Protein AF-A0AAX2R881-F1 (afdb_monomer_lite)

Sequence (77 aa):
MNLTQKEALRQLQSYCRANGFSLNPSSLPKHTYAIILADGDNGEITTRYPNKRISGYYTPKELLIWLDGYHTGLQGK

Structure (mmCIF, N/CA/C/O backbone):
data_AF-A0AAX2R881-F1
#
_entry.id   AF-A0AAX2R881-F1
#
loop_
_atom_site.group_PDB
_atom_site.id
_atom_site.type_symbol
_atom_site.label_atom_id
_atom_site.label_alt_id
_atom_site.label_comp_id
_atom_site.label_asym_id
_atom_site.label_entity_id
_atom_site.label_seq_id
_atom_site.pdbx_PDB_ins_code
_atom_site.Cartn_x
_atom_site.Cartn_y
_atom_site.Cartn_z
_atom_site.occupancy
_atom_site.B_iso_or_equiv
_atom_site.auth_seq_id
_atom_site.auth_comp_id
_atom_site.auth_asym_id
_atom_site.auth_atom_id
_atom_site.pdbx_PDB_model_num
ATOM 1 N N . MET A 1 1 ? -10.968 -5.417 16.383 1.00 48.41 1 MET A N 1
ATOM 2 C CA . MET A 1 1 ? -9.750 -4.782 16.938 1.00 48.41 1 MET A CA 1
ATOM 3 C C . MET A 1 1 ? -9.380 -3.610 16.045 1.00 48.41 1 MET A C 1
ATOM 5 O O . MET A 1 1 ? -9.390 -3.776 14.833 1.00 48.41 1 MET A O 1
ATOM 9 N N . ASN A 1 2 ? -9.138 -2.425 16.605 1.00 77.56 2 ASN A N 1
ATOM 10 C CA . ASN A 1 2 ? -8.807 -1.243 15.810 1.00 77.56 2 ASN A CA 1
ATOM 11 C C . ASN A 1 2 ? -7.324 -1.329 15.413 1.00 77.56 2 ASN A C 1
ATOM 13 O O . ASN A 1 2 ? -6.465 -1.151 16.272 1.00 77.56 2 ASN A O 1
ATOM 17 N N . LEU A 1 3 ? -7.027 -1.663 14.151 1.00 84.12 3 LEU A N 1
ATOM 18 C CA . LEU A 1 3 ? -5.649 -1.791 13.653 1.00 84.12 3 LEU A CA 1
ATOM 19 C C . LEU A 1 3 ? -4.871 -0.495 13.944 1.00 84.12 3 LEU A C 1
ATOM 21 O O . LEU A 1 3 ? -5.427 0.592 13.792 1.00 84.12 3 LEU A O 1
ATOM 25 N N . THR A 1 4 ? -3.606 -0.537 14.349 1.00 91.94 4 THR A N 1
ATOM 26 C CA . THR A 1 4 ? -2.816 0.703 14.480 1.00 91.94 4 THR A CA 1
ATOM 27 C C . THR A 1 4 ? -2.374 1.214 13.103 1.00 91.94 4 THR A C 1
ATOM 29 O O . THR A 1 4 ? -2.332 0.462 12.130 1.00 91.94 4 THR A O 1
ATOM 32 N N . GLN A 1 5 ? -2.003 2.498 12.987 1.00 88.69 5 GLN A N 1
ATOM 33 C CA . GLN A 1 5 ? -1.441 3.030 11.730 1.00 88.69 5 GLN A CA 1
ATOM 34 C C . GLN A 1 5 ? -0.174 2.276 11.289 1.00 88.69 5 GLN A C 1
ATOM 36 O O . GLN A 1 5 ? 0.025 2.050 10.098 1.00 88.69 5 GLN A O 1
ATOM 41 N N . LYS A 1 6 ? 0.668 1.859 12.242 1.00 92.06 6 LYS A N 1
ATOM 42 C CA . LYS A 1 6 ? 1.908 1.119 11.971 1.00 92.06 6 LYS A CA 1
ATOM 43 C C . LYS A 1 6 ? 1.632 -0.283 11.430 1.00 92.06 6 LYS A C 1
ATOM 45 O O . LYS A 1 6 ? 2.296 -0.719 10.495 1.00 92.06 6 LYS A O 1
ATOM 50 N N . GLU A 1 7 ? 0.666 -0.986 12.012 1.00 95.25 7 GLU A N 1
ATOM 51 C CA . GLU A 1 7 ? 0.245 -2.305 11.529 1.00 95.25 7 GLU A CA 1
ATOM 52 C C . GLU A 1 7 ? -0.409 -2.207 10.151 1.00 95.25 7 GLU A C 1
ATOM 54 O O . GLU A 1 7 ? -0.071 -2.996 9.273 1.00 95.25 7 GLU A O 1
ATOM 59 N N . ALA A 1 8 ? -1.255 -1.194 9.932 1.00 94.75 8 ALA A N 1
ATOM 60 C CA . ALA A 1 8 ? -1.865 -0.931 8.629 1.00 94.75 8 ALA A CA 1
ATOM 61 C C . ALA A 1 8 ? -0.802 -0.704 7.547 1.00 94.75 8 ALA A C 1
ATOM 63 O O . ALA A 1 8 ? -0.874 -1.286 6.467 1.00 94.75 8 ALA A O 1
ATOM 64 N N . LEU A 1 9 ? 0.228 0.091 7.853 1.00 94.75 9 LEU A N 1
ATOM 65 C CA . LEU A 1 9 ? 1.322 0.343 6.918 1.00 94.75 9 LEU A CA 1
ATOM 66 C C . LEU A 1 9 ? 2.111 -0.936 6.597 1.00 94.75 9 LEU A C 1
ATOM 68 O O . LEU A 1 9 ? 2.408 -1.187 5.434 1.00 94.75 9 LEU A O 1
ATOM 72 N N . ARG A 1 10 ? 2.398 -1.781 7.596 1.00 94.75 10 ARG A N 1
ATOM 73 C CA . ARG A 1 10 ? 3.081 -3.072 7.380 1.00 94.75 10 ARG A CA 1
ATOM 74 C C . ARG A 1 10 ? 2.270 -4.025 6.503 1.00 94.75 10 ARG A C 1
ATOM 76 O O . ARG A 1 10 ? 2.841 -4.698 5.643 1.00 94.75 10 ARG A O 1
ATOM 83 N N . GLN A 1 11 ? 0.956 -4.087 6.714 1.00 95.00 11 GLN A N 1
ATOM 84 C CA . GLN A 1 11 ? 0.065 -4.893 5.879 1.00 95.00 11 GLN A CA 1
ATOM 85 C C . GLN A 1 11 ? 0.055 -4.385 4.435 1.00 95.00 11 GLN A C 1
ATOM 87 O O . GLN A 1 11 ? 0.214 -5.184 3.517 1.00 95.00 11 GLN A O 1
ATOM 92 N N . LEU A 1 12 ? -0.019 -3.066 4.227 1.00 94.25 12 LEU A N 1
ATOM 93 C CA . LEU A 1 12 ? 0.068 -2.484 2.887 1.00 94.25 12 LEU A CA 1
ATOM 94 C C . LEU A 1 12 ? 1.389 -2.776 2.185 1.00 94.25 12 LEU A C 1
ATOM 96 O O . LEU A 1 12 ? 1.369 -3.129 1.014 1.00 94.25 12 LEU A O 1
ATOM 100 N N . GLN A 1 13 ? 2.526 -2.645 2.870 1.00 94.12 13 GLN A N 1
ATOM 101 C CA . GLN A 1 13 ? 3.830 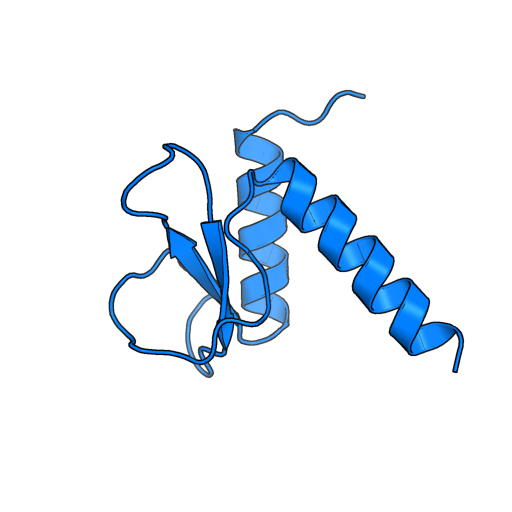-2.955 2.273 1.00 94.12 13 GLN A CA 1
ATOM 102 C C . GLN A 1 13 ? 3.916 -4.429 1.863 1.00 94.12 13 GLN A C 1
ATOM 104 O O . GLN A 1 13 ? 4.404 -4.744 0.782 1.00 94.12 13 GLN A O 1
ATOM 109 N N . SER A 1 14 ? 3.378 -5.328 2.694 1.00 94.44 14 SER A N 1
ATOM 110 C CA . SER A 1 14 ? 3.314 -6.762 2.386 1.00 94.44 14 SER A CA 1
ATOM 111 C C . SER A 1 14 ? 2.436 -7.037 1.164 1.00 94.44 14 SER A C 1
ATOM 113 O O . SER A 1 14 ? 2.843 -7.783 0.276 1.00 94.44 14 SER A O 1
ATOM 115 N N . TYR A 1 15 ? 1.268 -6.391 1.083 1.00 93.12 15 TYR A N 1
ATOM 116 C CA . TYR A 1 15 ? 0.392 -6.469 -0.084 1.00 93.12 15 TYR A CA 1
ATOM 117 C C . TYR A 1 15 ? 1.078 -5.927 -1.343 1.00 93.12 15 TYR A C 1
ATOM 119 O O . TYR A 1 15 ? 1.087 -6.595 -2.373 1.00 93.12 15 TYR A O 1
ATOM 127 N N . CYS A 1 16 ? 1.691 -4.744 -1.265 1.00 92.25 16 CYS A N 1
ATOM 128 C CA . CYS A 1 16 ? 2.373 -4.125 -2.399 1.00 92.25 16 CYS A CA 1
ATOM 129 C C . CYS A 1 16 ? 3.496 -5.029 -2.916 1.00 92.25 16 CYS A C 1
ATOM 131 O O . CYS A 1 16 ? 3.550 -5.316 -4.107 1.00 92.25 16 CYS A O 1
ATOM 133 N N . ARG A 1 17 ? 4.305 -5.588 -2.009 1.00 92.38 17 ARG A N 1
ATOM 134 C CA . ARG A 1 17 ? 5.364 -6.543 -2.349 1.00 92.38 17 ARG A CA 1
ATOM 135 C C . ARG A 1 17 ? 4.833 -7.788 -3.057 1.00 92.38 17 ARG A C 1
ATOM 137 O O . ARG A 1 17 ? 5.428 -8.225 -4.033 1.00 92.38 17 ARG A O 1
ATOM 144 N N . ALA A 1 18 ? 3.733 -8.363 -2.572 1.00 91.81 18 ALA A N 1
ATOM 145 C CA . ALA A 1 18 ? 3.143 -9.563 -3.166 1.00 91.81 18 ALA A CA 1
ATOM 146 C C . ALA A 1 18 ? 2.573 -9.325 -4.577 1.00 91.81 18 ALA A C 1
ATOM 148 O O . ALA A 1 18 ? 2.402 -10.284 -5.324 1.00 91.81 18 ALA A O 1
ATOM 149 N N . ASN A 1 19 ? 2.297 -8.068 -4.940 1.00 89.25 19 ASN A N 1
ATOM 150 C CA . ASN A 1 19 ? 1.636 -7.694 -6.191 1.00 89.25 19 ASN A CA 1
ATOM 151 C C . ASN A 1 19 ? 2.506 -6.831 -7.129 1.00 89.25 19 ASN A C 1
ATOM 153 O O . ASN A 1 19 ? 1.992 -6.330 -8.124 1.00 89.25 19 ASN A O 1
ATOM 157 N N . GLY A 1 20 ? 3.798 -6.630 -6.836 1.00 88.50 20 GLY A N 1
ATOM 158 C CA . GLY A 1 20 ? 4.684 -5.802 -7.675 1.00 88.50 20 GLY A CA 1
ATOM 159 C C . GLY A 1 20 ? 4.363 -4.300 -7.640 1.00 88.50 20 GLY A C 1
ATOM 160 O O . GLY A 1 20 ? 4.599 -3.569 -8.601 1.00 88.50 20 GLY A O 1
ATOM 161 N N . PHE A 1 21 ? 3.785 -3.823 -6.540 1.00 91.06 21 PHE A N 1
ATOM 162 C CA . PHE A 1 21 ? 3.493 -2.407 -6.321 1.00 91.06 21 PHE A CA 1
ATOM 163 C C . PHE A 1 21 ? 4.463 -1.795 -5.315 1.00 91.06 21 PHE A C 1
ATOM 165 O O . PHE A 1 21 ? 5.102 -2.507 -4.547 1.00 91.06 21 PHE A O 1
ATOM 172 N N . SER A 1 22 ? 4.479 -0.465 -5.247 1.00 92.75 22 SER A N 1
ATOM 173 C CA . SER A 1 22 ? 5.170 0.307 -4.206 1.00 92.75 22 SER A CA 1
ATOM 174 C C . SER A 1 22 ? 4.250 1.375 -3.610 1.00 92.75 22 SER A C 1
ATOM 176 O O . SER A 1 22 ? 3.200 1.704 -4.171 1.00 92.75 22 SER A O 1
ATOM 178 N N . LEU A 1 23 ? 4.648 1.940 -2.467 1.00 93.12 23 LEU A N 1
ATOM 179 C CA . LEU A 1 23 ? 3.941 3.053 -1.829 1.00 93.12 23 LEU A CA 1
ATOM 180 C C . LEU A 1 23 ? 4.665 4.370 -2.105 1.00 93.12 23 LEU A C 1
ATOM 182 O O . LEU A 1 23 ? 5.823 4.544 -1.738 1.00 93.12 23 LEU A O 1
ATOM 186 N N . ASN A 1 24 ? 3.969 5.338 -2.690 1.00 92.50 24 ASN A N 1
ATOM 187 C CA . ASN A 1 24 ? 4.481 6.691 -2.856 1.00 92.50 24 ASN A CA 1
ATOM 188 C C . ASN A 1 24 ? 3.950 7.600 -1.737 1.00 92.50 24 ASN A C 1
ATOM 190 O O . ASN A 1 24 ? 2.731 7.746 -1.618 1.00 92.50 24 ASN A O 1
ATOM 194 N N . PRO A 1 25 ? 4.814 8.188 -0.890 1.00 92.88 25 PRO A N 1
ATOM 195 C CA . PRO A 1 25 ? 4.368 9.073 0.176 1.00 92.88 25 PRO A CA 1
ATOM 196 C C . PRO A 1 25 ? 3.923 10.421 -0.397 1.00 92.88 25 PRO A C 1
ATOM 198 O O . PRO A 1 25 ? 4.564 10.964 -1.296 1.00 92.88 25 PRO A O 1
ATOM 201 N N . SER A 1 26 ? 2.849 10.990 0.150 1.00 89.62 26 SER A N 1
ATOM 202 C CA . SER A 1 26 ? 2.451 12.347 -0.220 1.00 89.62 26 SER A CA 1
ATOM 203 C C . SER A 1 26 ? 3.443 13.382 0.312 1.00 89.62 26 SER A C 1
ATOM 205 O O . SER A 1 26 ? 3.950 13.256 1.428 1.00 89.62 26 SER A O 1
ATOM 207 N N . SER A 1 27 ? 3.678 14.442 -0.462 1.00 85.19 27 SER A N 1
ATOM 208 C CA . SER A 1 27 ? 4.477 15.596 -0.033 1.00 85.19 27 SER A CA 1
ATOM 209 C C . SER A 1 27 ? 3.699 16.585 0.845 1.00 85.19 27 SER A C 1
ATOM 211 O O . SER A 1 27 ? 4.320 17.421 1.496 1.00 85.19 27 SER A O 1
ATOM 213 N N . LEU A 1 28 ? 2.361 16.507 0.866 1.00 83.50 28 LEU A N 1
ATOM 214 C CA . LEU A 1 28 ? 1.489 17.466 1.554 1.00 83.50 28 LEU A CA 1
ATOM 215 C C . LEU A 1 28 ? 0.899 16.865 2.853 1.00 83.50 28 LEU A C 1
ATOM 217 O O . LEU A 1 28 ? 1.412 17.177 3.932 1.00 83.50 28 LEU A O 1
ATOM 221 N N . PRO A 1 29 ? -0.138 15.997 2.825 1.00 84.19 29 PRO A N 1
ATOM 222 C CA . PRO A 1 29 ? -0.624 15.355 4.039 1.00 84.19 29 PRO A CA 1
ATOM 223 C C . PRO A 1 29 ? 0.347 14.287 4.557 1.00 84.19 29 PRO A C 1
ATOM 225 O O . PRO A 1 29 ? 0.629 13.284 3.896 1.00 84.19 29 PRO A O 1
ATOM 228 N N . LYS A 1 30 ? 0.813 14.478 5.797 1.00 84.25 30 LYS A N 1
ATOM 229 C CA . LYS A 1 30 ? 1.645 13.499 6.511 1.00 84.25 30 LYS A CA 1
ATOM 230 C C . LYS A 1 30 ? 0.924 12.155 6.638 1.00 84.25 30 LYS A C 1
ATOM 232 O O . LYS A 1 30 ? -0.290 12.106 6.805 1.00 84.25 30 LYS A O 1
ATOM 237 N N . HIS A 1 31 ? 1.701 11.072 6.627 1.00 87.81 31 HIS A N 1
ATOM 238 C CA . HIS A 1 31 ? 1.215 9.696 6.816 1.00 87.81 31 HIS A CA 1
ATOM 239 C C . HIS A 1 31 ? 0.164 9.242 5.797 1.00 87.81 31 HIS A C 1
ATOM 241 O O . HIS A 1 31 ? -0.631 8.348 6.089 1.00 87.81 31 HIS A O 1
ATOM 247 N N . THR A 1 32 ? 0.175 9.831 4.603 1.00 94.06 32 THR A N 1
ATOM 248 C CA . THR A 1 32 ? -0.630 9.362 3.481 1.00 94.06 32 THR A CA 1
ATOM 249 C C . THR A 1 32 ? 0.259 8.855 2.361 1.00 94.06 32 THR A C 1
ATOM 251 O O . THR A 1 32 ? 1.373 9.341 2.142 1.00 94.06 32 THR A O 1
ATOM 254 N N . TYR A 1 33 ? -0.246 7.847 1.669 1.00 94.12 33 TYR A N 1
ATOM 255 C CA . TYR A 1 33 ? 0.460 7.119 0.635 1.00 94.12 33 TYR A CA 1
ATOM 256 C C . TYR A 1 33 ? -0.484 6.888 -0.535 1.00 94.12 33 TYR A C 1
ATOM 258 O O . TYR A 1 33 ? -1.703 6.855 -0.365 1.00 94.12 33 TYR A O 1
ATOM 266 N N . ALA A 1 34 ? 0.082 6.715 -1.717 1.00 93.50 34 ALA A N 1
ATOM 267 C CA . ALA A 1 34 ? -0.620 6.173 -2.861 1.00 93.50 34 ALA A CA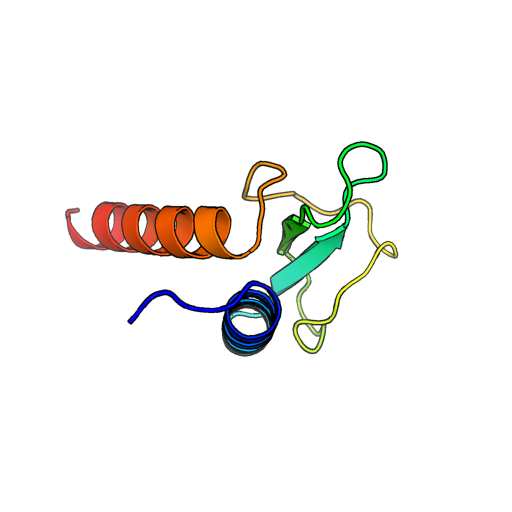 1
ATOM 268 C C . ALA A 1 34 ? 0.055 4.884 -3.319 1.00 93.50 34 ALA A C 1
ATOM 270 O O . ALA A 1 34 ? 1.274 4.751 -3.215 1.00 93.50 34 ALA A O 1
ATOM 271 N N . ILE A 1 35 ? -0.727 3.952 -3.851 1.00 93.38 35 ILE A N 1
ATOM 272 C CA . ILE A 1 35 ? -0.204 2.740 -4.471 1.00 93.38 35 ILE A CA 1
ATOM 273 C C . ILE A 1 35 ? 0.198 3.087 -5.907 1.00 93.38 35 ILE A C 1
ATOM 275 O O . ILE A 1 35 ? -0.569 3.708 -6.655 1.00 93.38 35 ILE A O 1
ATOM 279 N N . ILE A 1 36 ? 1.418 2.715 -6.282 1.00 92.25 36 ILE A N 1
ATOM 280 C CA . ILE A 1 36 ? 1.971 2.909 -7.623 1.00 92.25 36 ILE A CA 1
ATOM 281 C C . ILE A 1 36 ? 2.376 1.562 -8.215 1.00 92.25 36 ILE A C 1
ATOM 283 O O . ILE A 1 36 ? 2.802 0.663 -7.487 1.00 92.25 36 ILE A O 1
ATOM 287 N N . LEU A 1 37 ? 2.285 1.443 -9.539 1.00 88.69 37 LEU A N 1
ATOM 288 C CA . LEU A 1 37 ? 2.921 0.336 -10.257 1.00 88.69 37 LEU A CA 1
ATOM 289 C C . LEU A 1 37 ? 4.437 0.488 -10.138 1.00 88.69 37 LEU A C 1
ATOM 291 O O . LEU A 1 37 ? 4.947 1.576 -10.405 1.00 88.69 37 LEU A O 1
ATOM 295 N N . ALA A 1 38 ? 5.138 -0.556 -9.708 1.00 81.56 38 ALA A N 1
ATOM 296 C CA . ALA A 1 38 ? 6.587 -0.536 -9.544 1.00 81.56 38 ALA A CA 1
ATOM 297 C C . ALA A 1 38 ? 7.140 -1.964 -9.653 1.00 81.56 38 ALA A C 1
ATOM 299 O O . ALA A 1 38 ? 7.587 -2.559 -8.673 1.00 81.56 38 ALA A O 1
ATOM 300 N N . ASP A 1 39 ? 7.072 -2.520 -10.863 1.00 73.06 39 ASP A N 1
ATOM 301 C CA . ASP A 1 39 ? 7.543 -3.877 -11.131 1.00 73.06 39 ASP A CA 1
ATOM 302 C C . ASP A 1 39 ? 9.017 -4.029 -10.733 1.00 73.06 39 ASP A C 1
ATOM 304 O O . ASP A 1 39 ? 9.879 -3.255 -11.152 1.00 73.06 39 ASP A O 1
ATOM 308 N N . GLY A 1 40 ? 9.303 -5.045 -9.918 1.00 72.00 40 GLY A N 1
ATOM 309 C CA . GLY A 1 40 ? 10.650 -5.325 -9.415 1.00 72.00 40 GLY A CA 1
ATOM 310 C C . GLY A 1 40 ? 11.027 -4.607 -8.115 1.00 72.00 40 GLY A C 1
ATOM 311 O O . GLY A 1 40 ? 12.091 -4.900 -7.571 1.00 72.00 40 GLY A O 1
ATOM 312 N N . ASP A 1 41 ? 10.170 -3.736 -7.573 1.00 77.00 41 ASP A N 1
ATOM 313 C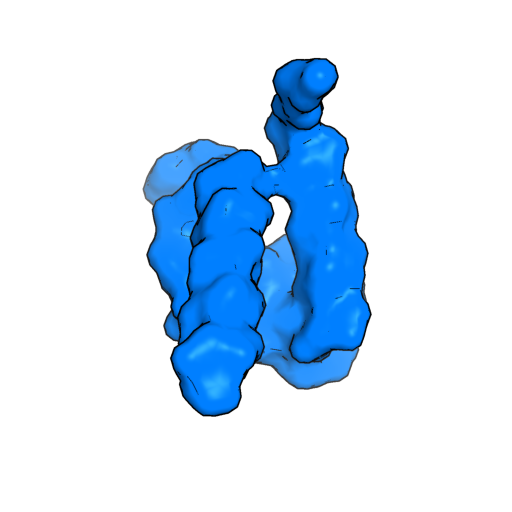 CA . ASP A 1 41 ? 10.355 -3.198 -6.223 1.00 77.00 41 ASP A CA 1
ATOM 314 C C . ASP A 1 41 ? 9.854 -4.171 -5.143 1.00 77.00 41 ASP A C 1
ATOM 316 O O . ASP A 1 41 ? 8.891 -4.920 -5.309 1.00 77.00 41 ASP A O 1
ATOM 320 N N . ASN A 1 42 ? 10.462 -4.099 -3.958 1.00 82.12 42 ASN A N 1
ATOM 321 C CA . ASN A 1 42 ? 10.122 -4.947 -2.811 1.00 82.12 42 ASN A CA 1
ATOM 322 C C . ASN A 1 42 ? 8.901 -4.460 -1.999 1.00 82.12 42 ASN A C 1
ATOM 324 O O . ASN A 1 42 ? 8.820 -4.732 -0.798 1.00 82.12 42 ASN A O 1
ATOM 328 N N . GLY A 1 43 ? 7.955 -3.729 -2.602 1.00 81.38 43 GLY A N 1
ATOM 329 C CA . GLY A 1 43 ? 6.843 -3.118 -1.856 1.00 81.38 43 GLY A CA 1
ATOM 330 C C . GLY A 1 43 ? 7.269 -1.973 -0.940 1.00 81.38 43 GLY A C 1
ATOM 331 O O . GLY A 1 43 ? 6.609 -1.686 0.064 1.00 81.38 43 GLY A O 1
ATOM 332 N N . GLU A 1 44 ? 8.407 -1.350 -1.242 1.00 88.31 44 GLU A N 1
ATOM 333 C CA . GLU A 1 44 ? 8.986 -0.292 -0.426 1.00 88.31 44 GLU A CA 1
ATOM 334 C C . GLU A 1 44 ? 8.215 1.027 -0.559 1.00 88.31 44 GLU A C 1
ATOM 336 O O . GLU A 1 44 ? 7.431 1.260 -1.483 1.00 88.31 44 GLU A O 1
ATOM 341 N N . ILE A 1 45 ? 8.457 1.922 0.400 1.00 89.50 45 ILE A N 1
ATOM 342 C CA . ILE A 1 45 ? 8.035 3.314 0.277 1.00 89.50 45 ILE A CA 1
ATOM 343 C C . ILE A 1 45 ? 9.081 4.023 -0.583 1.00 89.50 45 ILE A C 1
ATOM 345 O O . ILE A 1 45 ? 10.257 4.046 -0.224 1.00 89.50 45 ILE A O 1
ATOM 349 N N . THR A 1 46 ? 8.669 4.604 -1.706 1.00 87.44 46 THR A N 1
ATOM 350 C CA . THR A 1 46 ? 9.595 5.149 -2.704 1.00 87.44 46 THR A CA 1
ATOM 351 C C . THR A 1 46 ? 9.096 6.451 -3.320 1.00 87.44 46 THR A C 1
ATOM 353 O O . THR A 1 46 ? 7.902 6.654 -3.542 1.00 87.44 46 THR A O 1
ATOM 356 N N . THR A 1 47 ? 10.037 7.338 -3.635 1.00 85.31 47 THR A N 1
ATOM 357 C CA . THR A 1 47 ? 9.827 8.575 -4.406 1.00 85.31 47 THR A CA 1
ATOM 358 C C . THR A 1 47 ? 10.519 8.530 -5.771 1.00 85.31 47 THR A C 1
ATOM 360 O O . THR A 1 47 ? 10.512 9.522 -6.493 1.00 85.31 47 THR A O 1
ATOM 363 N N . ARG A 1 48 ? 11.136 7.392 -6.125 1.00 73.38 48 ARG A N 1
ATOM 364 C CA . ARG A 1 48 ? 12.100 7.281 -7.233 1.00 73.38 48 ARG A CA 1
ATOM 365 C C . ARG A 1 48 ? 11.482 7.365 -8.628 1.00 73.38 48 ARG A C 1
ATOM 367 O O . ARG A 1 48 ? 12.215 7.606 -9.580 1.00 73.38 48 ARG A O 1
ATOM 374 N N . TYR A 1 49 ? 10.171 7.167 -8.761 1.00 67.00 49 TYR A N 1
ATOM 375 C CA . TYR A 1 49 ? 9.549 6.980 -10.066 1.00 67.00 49 TYR A CA 1
ATOM 376 C C . TYR A 1 49 ? 8.369 7.931 -10.319 1.00 67.00 49 TYR A C 1
ATOM 378 O O . TYR A 1 49 ? 7.479 8.032 -9.469 1.00 67.00 49 TYR A O 1
ATOM 386 N N . PRO A 1 50 ? 8.279 8.555 -11.510 1.00 62.03 50 PRO A N 1
ATOM 387 C CA . PRO A 1 50 ? 7.065 9.207 -11.993 1.00 62.03 50 PRO A CA 1
ATOM 388 C C . PRO A 1 50 ? 6.063 8.139 -12.475 1.00 62.03 50 PRO A C 1
ATOM 390 O O . PRO A 1 50 ? 5.740 8.056 -13.656 1.00 62.03 50 PRO A O 1
ATOM 393 N N . ASN A 1 51 ? 5.625 7.245 -11.588 1.00 65.00 51 ASN A N 1
ATOM 394 C CA . ASN A 1 51 ? 4.839 6.077 -11.992 1.00 65.00 51 ASN A CA 1
ATOM 395 C C . ASN A 1 51 ? 3.339 6.359 -12.085 1.00 65.00 51 ASN A C 1
ATOM 397 O O . ASN A 1 51 ? 2.794 7.270 -11.457 1.00 65.00 51 ASN A O 1
ATOM 401 N N . LYS A 1 52 ? 2.653 5.499 -12.851 1.00 77.88 52 LYS A N 1
ATOM 402 C CA . LYS A 1 52 ? 1.191 5.430 -12.880 1.00 77.88 52 LYS A CA 1
ATOM 403 C C . LYS A 1 52 ? 0.679 5.075 -11.487 1.00 77.88 52 LYS A C 1
ATOM 405 O O . LYS A 1 52 ? 0.802 3.944 -11.015 1.00 77.88 52 LYS A O 1
ATOM 410 N N . ARG A 1 53 ? 0.108 6.082 -10.838 1.00 87.69 53 ARG A N 1
ATOM 411 C CA . ARG A 1 53 ? -0.579 5.962 -9.562 1.00 87.69 53 ARG A CA 1
ATOM 412 C C . ARG A 1 53 ? -1.936 5.301 -9.783 1.00 87.69 53 ARG A C 1
ATOM 414 O O . ARG A 1 53 ? -2.700 5.759 -10.629 1.00 87.69 53 ARG A O 1
ATOM 421 N N . ILE A 1 54 ? -2.227 4.255 -9.016 1.00 89.12 54 ILE A N 1
ATOM 422 C CA . ILE A 1 54 ? -3.483 3.501 -9.136 1.00 89.12 54 ILE A CA 1
ATOM 423 C C . ILE A 1 54 ? -4.510 3.866 -8.056 1.00 89.12 54 ILE A C 1
ATOM 425 O O . ILE A 1 54 ? -5.685 3.551 -8.209 1.00 89.12 54 ILE A O 1
ATOM 429 N N . SER A 1 55 ? -4.099 4.589 -7.009 1.00 91.06 55 SER A N 1
ATOM 430 C CA . SER A 1 55 ? -4.983 5.101 -5.952 1.00 91.06 55 SER A CA 1
ATOM 431 C C . SER A 1 55 ? -4.873 6.625 -5.768 1.00 91.06 55 SER A C 1
ATOM 433 O O . SER A 1 55 ? -4.004 7.288 -6.331 1.00 91.06 55 SER A O 1
ATOM 435 N N . GLY A 1 56 ? -5.730 7.209 -4.929 1.00 91.38 56 GLY A N 1
ATOM 436 C CA . GLY A 1 56 ? -5.467 8.523 -4.325 1.00 91.38 56 GLY A CA 1
ATOM 437 C C . GLY A 1 56 ? -4.400 8.450 -3.223 1.00 91.38 56 GLY A C 1
ATOM 438 O O . GLY A 1 56 ? -3.908 7.363 -2.906 1.00 91.38 56 GLY A O 1
ATOM 439 N N . TYR A 1 57 ? -4.057 9.602 -2.635 1.00 93.81 57 TYR A N 1
ATOM 440 C CA . TYR A 1 57 ? -3.279 9.648 -1.393 1.00 93.81 57 TYR A CA 1
ATOM 441 C C . TYR A 1 57 ? -4.216 9.486 -0.202 1.00 93.81 57 TYR A C 1
ATOM 443 O O . TYR A 1 57 ? -5.060 10.349 0.033 1.00 93.81 57 TYR A O 1
ATOM 451 N N . TYR A 1 58 ? -4.036 8.412 0.557 1.00 95.06 58 TYR A N 1
ATOM 452 C CA . TYR A 1 58 ? -4.840 8.120 1.738 1.00 95.06 58 TYR A CA 1
ATOM 453 C C . TYR A 1 58 ? -3.975 7.583 2.871 1.00 95.06 58 TYR A C 1
ATOM 455 O O . TYR A 1 58 ? -2.822 7.194 2.672 1.00 95.06 58 TYR A O 1
ATOM 463 N N . THR A 1 59 ? -4.519 7.553 4.082 1.00 95.44 59 THR A N 1
ATOM 464 C CA . THR A 1 59 ? -3.862 6.878 5.201 1.00 95.44 59 THR A CA 1
ATOM 465 C C . THR A 1 59 ? -3.767 5.370 4.946 1.00 95.44 59 THR A C 1
ATOM 467 O O . THR A 1 59 ? -4.543 4.812 4.164 1.00 95.44 59 THR A O 1
ATOM 470 N N . PRO A 1 60 ? -2.866 4.657 5.647 1.00 95.00 60 PRO A N 1
ATOM 471 C CA . PRO A 1 60 ? -2.744 3.217 5.488 1.00 95.00 60 PRO A CA 1
ATOM 472 C C . PRO A 1 60 ? -4.053 2.432 5.668 1.00 95.00 60 PRO A C 1
ATOM 474 O O . PRO A 1 60 ? -4.308 1.464 4.961 1.00 95.00 60 PRO A O 1
ATOM 477 N N . LYS A 1 61 ? -4.914 2.856 6.599 1.00 94.75 61 LYS A N 1
ATOM 478 C CA . LYS A 1 61 ? -6.205 2.193 6.832 1.00 94.75 61 LYS A CA 1
ATOM 479 C C .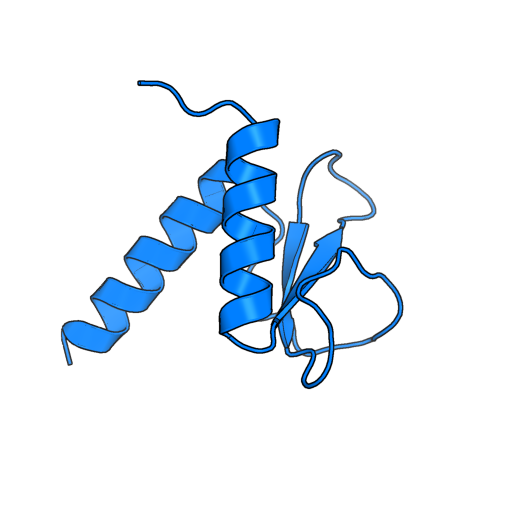 LYS A 1 61 ? -7.170 2.389 5.670 1.00 94.75 61 LYS A C 1
ATOM 481 O O . LYS A 1 61 ? -7.808 1.440 5.236 1.00 94.75 61 LYS A O 1
ATOM 486 N N . GLU A 1 62 ? -7.268 3.615 5.178 1.00 95.31 62 GLU A N 1
ATOM 487 C CA . GLU A 1 62 ? -8.142 3.960 4.058 1.00 95.31 62 GLU A CA 1
ATOM 488 C C . GLU A 1 62 ? -7.711 3.246 2.773 1.00 95.31 62 GLU A C 1
ATOM 490 O O . GLU A 1 62 ? -8.564 2.781 2.027 1.00 95.31 62 GLU A O 1
ATOM 495 N N . LEU A 1 63 ? -6.404 3.076 2.543 1.0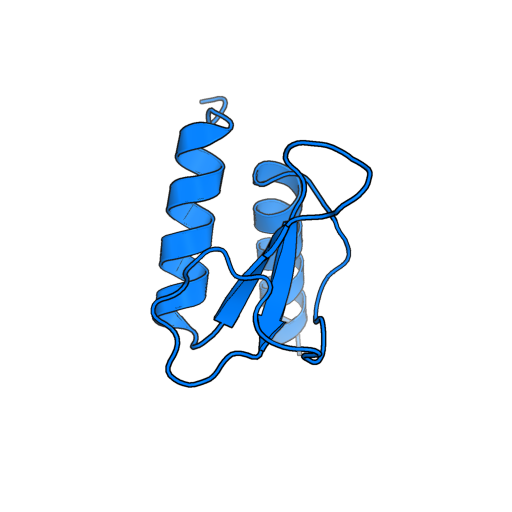0 95.56 63 LEU A N 1
ATOM 496 C CA . LEU A 1 63 ? -5.910 2.276 1.420 1.00 95.56 63 LEU A CA 1
ATOM 497 C C . LEU A 1 63 ? -6.265 0.790 1.541 1.00 95.56 63 LEU A C 1
ATOM 499 O O . LEU A 1 63 ? -6.583 0.174 0.530 1.00 95.56 63 LEU A O 1
ATOM 503 N N . LEU A 1 64 ? -6.236 0.207 2.744 1.00 94.31 64 LEU A N 1
ATOM 504 C CA . LEU A 1 64 ? -6.681 -1.180 2.939 1.00 94.31 64 LEU A CA 1
ATOM 505 C C . LEU A 1 64 ? -8.176 -1.334 2.621 1.00 94.31 64 LEU A C 1
ATOM 507 O O . LEU A 1 64 ? -8.557 -2.285 1.949 1.00 94.31 64 LEU A O 1
ATOM 511 N N . ILE A 1 65 ? -9.006 -0.370 3.035 1.00 94.25 65 ILE A N 1
ATOM 512 C CA . ILE A 1 65 ? -10.438 -0.335 2.688 1.00 94.25 65 ILE A CA 1
ATOM 513 C C . ILE A 1 65 ? -10.623 -0.176 1.172 1.00 94.25 65 ILE A C 1
ATOM 515 O O . ILE A 1 65 ? -11.455 -0.847 0.567 1.00 94.25 65 ILE A O 1
ATOM 519 N N . TRP A 1 66 ? -9.831 0.693 0.541 1.00 94.31 66 TRP A N 1
ATOM 520 C CA . TRP A 1 66 ? -9.861 0.888 -0.906 1.00 94.31 66 TRP A CA 1
ATOM 521 C C . TRP A 1 66 ? -9.502 -0.397 -1.665 1.00 94.31 66 TRP A C 1
ATOM 523 O O . TRP A 1 66 ? -10.172 -0.724 -2.641 1.00 94.31 66 TRP A O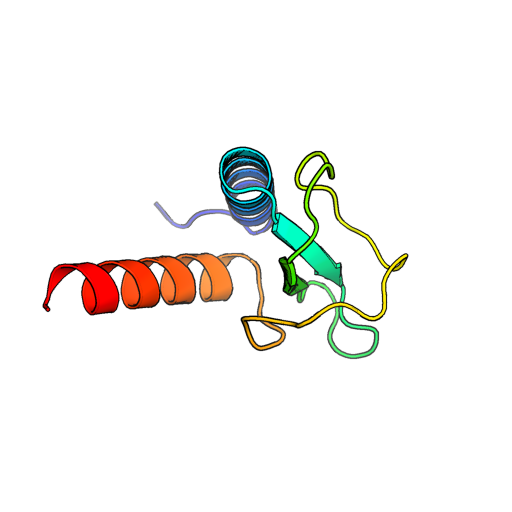 1
ATOM 533 N N . LEU A 1 67 ? -8.490 -1.144 -1.204 1.00 93.75 67 LEU A N 1
ATOM 534 C CA . LEU A 1 67 ? -8.093 -2.432 -1.785 1.00 93.75 67 LEU A CA 1
ATOM 535 C C . LEU A 1 67 ? -9.194 -3.487 -1.668 1.00 93.75 67 LEU A C 1
ATOM 537 O O . LEU A 1 67 ? -9.451 -4.204 -2.631 1.00 93.75 67 LEU A O 1
ATOM 541 N N . ASP A 1 68 ? -9.866 -3.559 -0.522 1.00 91.62 68 ASP A N 1
ATOM 542 C CA . ASP A 1 68 ? -10.992 -4.475 -0.315 1.00 91.62 68 ASP A CA 1
ATOM 543 C C . ASP A 1 68 ? -12.139 -4.191 -1.302 1.00 91.62 68 ASP A C 1
ATOM 545 O O . ASP A 1 68 ? -12.626 -5.086 -2.002 1.00 91.62 68 ASP A O 1
ATOM 549 N N . GLY A 1 69 ? -12.489 -2.910 -1.465 1.00 88.81 69 GLY A N 1
ATOM 550 C CA . GLY A 1 69 ? -13.454 -2.473 -2.475 1.00 88.81 69 GLY A CA 1
ATOM 551 C C . GLY A 1 69 ? -12.993 -2.758 -3.909 1.00 88.81 69 GLY A C 1
ATOM 552 O O . GLY A 1 69 ? -13.787 -3.211 -4.735 1.00 88.81 69 GLY A O 1
ATOM 553 N N . TYR A 1 70 ? -11.709 -2.540 -4.206 1.00 86.50 70 TYR A N 1
ATOM 554 C CA . TYR A 1 70 ? -11.110 -2.825 -5.511 1.00 86.50 70 TYR A CA 1
ATOM 555 C C . TYR A 1 70 ? -11.207 -4.315 -5.869 1.00 86.50 70 TYR A C 1
ATOM 557 O O . TYR A 1 70 ? -11.679 -4.653 -6.954 1.00 86.50 70 TYR A O 1
ATOM 565 N N . HIS A 1 71 ? -10.835 -5.215 -4.953 1.00 86.50 71 HIS A N 1
ATOM 566 C CA . HIS A 1 71 ? -10.943 -6.659 -5.168 1.00 86.50 71 HIS A CA 1
ATOM 567 C C . HIS A 1 71 ? -12.392 -7.126 -5.288 1.00 86.50 71 HIS A C 1
ATOM 569 O O . HIS A 1 71 ? -12.701 -7.897 -6.196 1.00 86.50 71 HIS A O 1
ATOM 575 N N . THR A 1 72 ? -13.287 -6.621 -4.436 1.00 88.06 72 THR A N 1
ATOM 576 C CA . THR A 1 72 ? -14.720 -6.938 -4.512 1.00 88.06 72 THR A CA 1
ATOM 577 C C . THR A 1 72 ? -15.296 -6.547 -5.876 1.00 88.06 72 THR A C 1
ATOM 579 O O . THR A 1 72 ? -15.999 -7.335 -6.507 1.00 88.06 72 THR A O 1
ATOM 582 N N . GLY A 1 73 ? -14.946 -5.361 -6.384 1.00 83.00 73 GLY A N 1
ATOM 583 C CA . GLY A 1 73 ? -15.372 -4.904 -7.708 1.00 83.00 73 GLY A CA 1
ATOM 584 C C . GLY A 1 73 ? -14.800 -5.720 -8.874 1.00 83.00 73 GLY A C 1
ATOM 585 O O . GLY A 1 73 ? -15.441 -5.808 -9.920 1.00 83.00 73 GLY A O 1
ATOM 586 N N . LEU A 1 74 ? -13.617 -6.322 -8.710 1.00 81.62 74 LEU A N 1
ATOM 587 C CA . LEU A 1 74 ? -13.033 -7.234 -9.700 1.00 81.62 74 LEU A CA 1
ATOM 588 C C . LEU A 1 74 ? -13.688 -8.621 -9.688 1.00 81.62 74 LEU A C 1
ATOM 590 O O . LEU A 1 74 ? -13.808 -9.225 -10.746 1.00 81.62 74 LEU A O 1
ATOM 594 N N . GLN A 1 75 ? -14.093 -9.121 -8.518 1.00 76.69 75 GLN A N 1
ATOM 595 C CA . GLN A 1 75 ? -14.712 -10.445 -8.361 1.00 76.69 75 GLN A CA 1
ATOM 596 C C . GLN A 1 75 ? -16.212 -10.463 -8.685 1.00 76.69 75 GLN A C 1
ATOM 598 O O . GLN A 1 75 ? -16.749 -11.511 -9.023 1.00 76.69 75 GLN A O 1
ATOM 603 N N . GLY A 1 76 ? -16.898 -9.323 -8.574 1.00 65.69 76 GLY A N 1
ATOM 604 C CA . GLY A 1 76 ? -18.319 -9.184 -8.913 1.00 65.69 76 GLY A CA 1
ATOM 605 C C . GLY A 1 76 ? -18.619 -9.048 -10.412 1.00 65.69 76 GLY A C 1
ATOM 606 O O . GLY A 1 76 ? -19.730 -8.645 -10.757 1.00 65.69 76 GLY A O 1
ATOM 607 N N . LYS A 1 77 ? -17.642 -9.318 -11.286 1.00 51.09 77 LYS A N 1
ATOM 608 C CA . LYS A 1 77 ? -17.776 -9.306 -12.747 1.00 51.09 77 LYS A CA 1
ATOM 609 C C . LYS A 1 77 ? -17.641 -10.701 -13.332 1.00 51.09 77 LYS A C 1
ATOM 611 O O . LYS A 1 77 ? -16.735 -11.432 -12.883 1.00 51.09 77 LYS A O 1
#

pLDDT: mean 86.8, std 9.96, range [48.41, 95.56]

Foldseek 3Di:
DPQDLVRLLVVQLVVCQVVQWEWEADPPDPQWTFIFRHHPDNNYHDPPDPTDTPDDTDHSVVVVVVVVVVVVVVVVD

Secondary structure (DSSP, 8-state):
----HHHHHHHHHHHHHHTTEEEEEPSSSTT-EEEEE-TT--S-B--S----B-S--B-HHHHHHHHHHHHHHHHT-

Organism: NCBI:txid357276

Radius of gyration: 12.1 Å; chains: 1; bounding box: 30×28×30 Å